Protein AF-A0A158L2B7-F1 (afdb_monomer)

Sequence (72 aa):
MKPPSADERPRSRPSPVMLNVLTALIGIVTLCAGIGWLVYTWIVDMEVPYFAIPLVICVPVIAAAAFRNFWD

Mean predicted aligned error: 8.56 Å

Radius of gyration: 19.29 Å; Cα contacts (8 Å, |Δi|>4): 36; chains: 1; bounding box: 55×25×46 Å

Nearest PDB structures (foldseek):
  8b6h-assembly1_EG  TM=4.592E-01  e=2.451E+00  Tetrahymena thermophila SB210
  6wqz-assembly1_C  TM=4.218E-01  e=5.047E+00  Homo sapiens
  8kbz-assembly1_A  TM=4.384E-01  e=8.168E+00  Homo sapiens

Secondary structure (DSSP, 8-state):
-PPPPS------PPPHHHHHHHHHHHHHHHHHHHHHHHHHHHHHT----TTHHHHHHHHHHHHHHHHHHHH-

Structure (mmCIF, N/CA/C/O backbone):
data_AF-A0A158L2B7-F1
#
_entry.id   AF-A0A158L2B7-F1
#
loop_
_atom_site.group_PDB
_atom_site.id
_atom_site.type_symbol
_atom_site.label_atom_id
_atom_site.label_alt_id
_atom_site.label_comp_id
_atom_site.label_asym_id
_atom_site.label_entity_id
_atom_site.label_seq_id
_atom_site.pdbx_PDB_ins_code
_atom_site.Cartn_x
_atom_site.Cartn_y
_atom_site.Cartn_z
_atom_site.occupancy
_atom_site.B_iso_or_equiv
_atom_site.auth_seq_id
_atom_site.auth_comp_id
_atom_site.auth_asym_id
_atom_site.auth_atom_id
_atom_site.pdbx_PDB_model_num
ATOM 1 N N . MET A 1 1 ? -42.609 -17.531 21.158 1.00 38.81 1 MET A N 1
ATOM 2 C CA . MET A 1 1 ? -41.452 -16.622 20.995 1.00 38.81 1 MET A CA 1
ATOM 3 C C . MET A 1 1 ? -40.246 -17.297 21.620 1.00 38.81 1 MET A C 1
ATOM 5 O O . MET A 1 1 ? -40.294 -17.594 22.805 1.00 38.81 1 MET A O 1
ATOM 9 N N . LYS A 1 2 ? -39.231 -17.645 20.825 1.00 44.28 2 LYS A N 1
ATOM 10 C CA . LYS A 1 2 ? -37.972 -18.195 21.344 1.00 44.28 2 LYS A CA 1
ATOM 11 C C . LYS A 1 2 ? -37.111 -17.003 21.787 1.00 44.28 2 LYS A C 1
ATOM 13 O O . LYS A 1 2 ? -37.014 -16.065 20.995 1.00 44.28 2 LYS A O 1
ATOM 18 N N . PRO A 1 3 ? -36.570 -16.970 23.017 1.00 57.53 3 PRO A N 1
ATOM 19 C CA . PRO A 1 3 ? -35.707 -15.869 23.427 1.00 57.53 3 PRO A CA 1
ATOM 20 C C . PRO A 1 3 ? -34.475 -15.835 22.509 1.00 57.53 3 PRO A C 1
ATOM 22 O O . PRO A 1 3 ? -34.024 -16.904 22.081 1.00 57.53 3 PRO A O 1
ATOM 25 N N . PRO A 1 4 ? -33.946 -14.649 22.165 1.00 56.56 4 PRO A N 1
ATOM 26 C CA . PRO A 1 4 ? -32.688 -14.573 21.440 1.00 56.56 4 PRO A CA 1
ATOM 27 C C . PRO A 1 4 ? -31.612 -15.218 22.321 1.00 56.56 4 PRO A C 1
ATOM 29 O O . PRO A 1 4 ? -31.460 -14.858 23.488 1.00 56.56 4 PRO A O 1
ATOM 32 N N . SER A 1 5 ? -30.933 -16.239 21.796 1.00 52.72 5 SER A N 1
ATOM 33 C CA . SER A 1 5 ? -29.818 -16.885 22.486 1.00 52.72 5 SER A CA 1
ATOM 34 C C . SER A 1 5 ? -28.765 -15.834 22.831 1.00 52.72 5 SER A C 1
ATOM 36 O O . SER A 1 5 ? -28.244 -15.166 21.943 1.00 52.72 5 SER A O 1
ATOM 38 N N . ALA A 1 6 ? -28.438 -15.720 24.116 1.00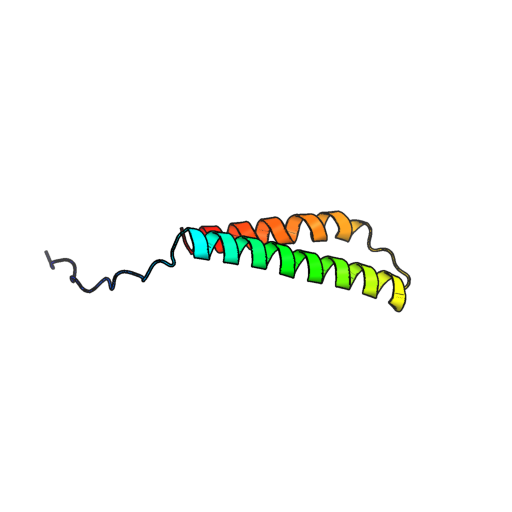 56.06 6 ALA A N 1
ATOM 39 C CA . ALA A 1 6 ? -27.412 -14.840 24.677 1.00 56.06 6 ALA A CA 1
ATOM 40 C C . ALA A 1 6 ? -25.970 -15.307 24.359 1.00 56.06 6 ALA A C 1
ATOM 42 O O . ALA A 1 6 ? -25.084 -15.214 25.200 1.00 56.06 6 ALA A O 1
ATOM 43 N N . ASP A 1 7 ? -25.750 -15.836 23.154 1.00 51.97 7 ASP A N 1
ATOM 44 C CA . ASP A 1 7 ? -24.489 -16.436 22.693 1.00 51.97 7 ASP A CA 1
ATOM 45 C C . ASP A 1 7 ? -23.902 -15.701 21.476 1.00 51.97 7 ASP A C 1
ATOM 47 O O . ASP A 1 7 ? -23.065 -16.229 20.740 1.00 51.97 7 ASP A O 1
ATOM 51 N N . GLU A 1 8 ? -24.291 -14.443 21.257 1.00 50.44 8 GLU A N 1
ATOM 52 C CA . GLU A 1 8 ? -23.480 -13.540 20.446 1.00 50.44 8 GLU A CA 1
ATOM 53 C C . GLU A 1 8 ? -22.238 -13.183 21.260 1.00 50.44 8 GLU A C 1
ATOM 55 O O . GLU A 1 8 ? -22.199 -12.203 22.005 1.00 50.44 8 GLU A O 1
ATOM 60 N N . ARG A 1 9 ? -21.215 -14.044 21.157 1.00 55.84 9 ARG A N 1
ATOM 61 C CA . ARG A 1 9 ? -19.866 -13.754 21.649 1.00 55.84 9 ARG A CA 1
ATOM 62 C C . ARG A 1 9 ? -19.544 -12.324 21.223 1.00 55.84 9 ARG A C 1
ATOM 64 O O . ARG A 1 9 ? -19.611 -12.064 20.018 1.00 55.84 9 ARG A O 1
ATOM 71 N N . PRO A 1 10 ? -19.206 -11.406 22.147 1.00 55.50 10 PRO A N 1
ATOM 72 C CA . PRO A 1 10 ? -18.849 -10.054 21.764 1.00 55.50 10 PRO A CA 1
ATOM 73 C C . PRO A 1 10 ? -17.673 -10.189 20.808 1.00 55.50 10 PRO A C 1
ATOM 75 O O . PRO A 1 10 ? -16.592 -10.631 21.197 1.00 55.50 10 PRO A O 1
ATOM 78 N N . ARG A 1 11 ? -17.919 -9.927 19.521 1.00 61.59 11 ARG A N 1
ATOM 79 C CA . ARG A 1 11 ? -16.897 -9.970 18.481 1.00 61.59 11 ARG A CA 1
ATOM 80 C C . ARG A 1 11 ? -15.824 -9.019 18.966 1.00 61.59 11 ARG A C 1
ATOM 82 O O . ARG A 1 11 ? -16.088 -7.826 19.056 1.00 61.59 11 ARG A O 1
ATOM 89 N N . SER A 1 12 ? -14.699 -9.577 19.414 1.00 64.81 12 SER A N 1
ATOM 90 C CA . SER A 1 12 ? -13.676 -8.853 20.159 1.00 64.81 12 SER A CA 1
ATOM 91 C C . SER A 1 12 ? -13.150 -7.753 19.248 1.00 64.81 12 SER A C 1
ATOM 93 O O . SER A 1 12 ? -12.328 -8.015 18.371 1.00 64.81 12 SER A O 1
ATOM 95 N N . ARG A 1 13 ? -13.729 -6.552 19.360 1.00 67.38 13 ARG A N 1
ATOM 96 C CA . ARG A 1 13 ? -13.440 -5.456 18.443 1.00 67.38 13 ARG A CA 1
ATOM 97 C C . ARG A 1 13 ? -12.029 -4.978 18.769 1.00 67.38 13 ARG A C 1
ATOM 99 O O . ARG A 1 13 ? -11.782 -4.579 19.910 1.00 67.38 13 ARG A O 1
ATOM 106 N N . PRO A 1 14 ? -11.085 -5.052 17.821 1.00 78.12 14 PRO A N 1
ATOM 107 C CA . PRO A 1 14 ? -9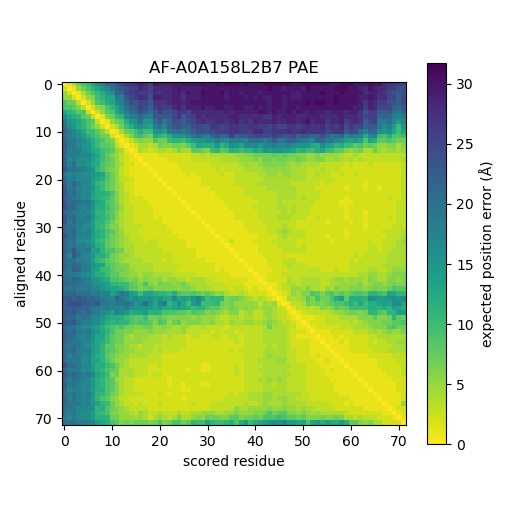.773 -4.464 18.024 1.00 78.12 14 PRO A CA 1
ATOM 108 C C . PRO A 1 14 ? -9.913 -2.965 18.324 1.00 78.12 14 PRO A C 1
ATOM 110 O O . PRO A 1 14 ? -10.821 -2.298 17.829 1.00 78.12 14 PRO A O 1
ATOM 113 N N . SER A 1 15 ? -9.019 -2.443 19.168 1.00 87.62 15 SER A N 1
ATOM 114 C CA . SER A 1 15 ? -9.039 -1.034 19.578 1.00 87.62 15 SER A CA 1
ATOM 115 C C . SER A 1 15 ? -9.026 -0.097 18.357 1.00 87.62 15 SER A C 1
ATOM 117 O O . SER A 1 15 ? -8.315 -0.388 17.389 1.00 87.62 15 SER A O 1
ATOM 119 N N . PRO A 1 16 ? -9.726 1.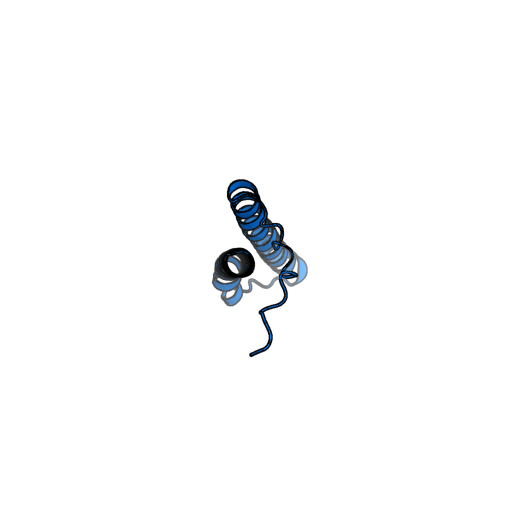056 18.396 1.00 88.69 16 PRO A N 1
ATOM 120 C CA . PRO A 1 16 ? -9.728 2.032 17.304 1.00 88.69 16 PRO A CA 1
ATOM 121 C C . PRO A 1 16 ? -8.323 2.463 16.870 1.00 88.69 16 PRO A C 1
ATOM 123 O O . PRO A 1 16 ? -8.071 2.648 15.681 1.00 88.69 16 PRO A O 1
ATOM 126 N N . VAL A 1 17 ? -7.389 2.566 17.822 1.00 91.50 17 VAL A N 1
ATOM 127 C CA . VAL A 1 17 ? -5.983 2.897 17.543 1.00 91.50 17 VAL A CA 1
ATOM 128 C C . VAL A 1 17 ? -5.327 1.794 16.718 1.00 91.50 17 VAL A C 1
ATOM 130 O O . VAL A 1 17 ? -4.689 2.078 15.708 1.00 91.50 17 VAL A O 1
ATOM 133 N N . MET A 1 18 ? -5.532 0.533 17.104 1.00 92.56 18 MET A N 1
ATOM 134 C CA . MET A 1 18 ? -4.975 -0.614 16.387 1.00 92.56 18 MET A CA 1
ATOM 135 C C . MET A 1 18 ? -5.546 -0.717 14.971 1.00 92.56 18 MET A C 1
ATOM 137 O O . MET A 1 18 ? -4.795 -0.933 14.025 1.00 92.56 18 MET A O 1
ATOM 141 N N . LEU A 1 19 ? -6.853 -0.496 14.807 1.00 92.94 19 LEU A N 1
ATOM 142 C CA . LEU A 1 19 ? -7.497 -0.484 13.494 1.00 92.94 19 LEU A CA 1
ATOM 143 C C . LEU A 1 19 ? -6.978 0.637 12.596 1.00 92.94 19 LEU A C 1
ATOM 145 O O . LEU A 1 19 ? -6.725 0.392 11.420 1.00 92.94 19 LEU A O 1
ATOM 149 N N . ASN A 1 20 ? -6.770 1.840 13.132 1.00 93.62 20 ASN A N 1
ATOM 150 C CA . ASN A 1 20 ? -6.218 2.956 12.363 1.00 93.62 20 ASN A CA 1
ATOM 151 C C . ASN A 1 20 ? -4.778 2.672 11.910 1.00 93.62 20 ASN A C 1
ATOM 153 O O . ASN A 1 20 ? -4.452 2.900 10.747 1.00 93.62 20 ASN A O 1
ATOM 157 N N . VAL A 1 21 ? -3.939 2.122 12.795 1.00 95.94 21 VAL A N 1
ATOM 158 C CA . VAL A 1 21 ? -2.558 1.742 12.458 1.00 95.94 21 VAL A CA 1
ATOM 159 C C . VAL A 1 21 ? -2.539 0.643 11.396 1.00 95.94 21 VAL A C 1
ATOM 161 O O . VAL A 1 21 ? -1.840 0.781 10.397 1.00 95.94 21 VAL A O 1
ATOM 164 N N . LEU A 1 22 ? -3.336 -0.417 11.560 1.00 95.56 22 LEU A N 1
ATOM 165 C CA . LEU A 1 22 ? -3.435 -1.499 10.573 1.00 95.56 22 LEU A CA 1
ATOM 166 C C . LEU A 1 22 ? -3.937 -0.995 9.218 1.00 95.56 22 LEU A C 1
ATOM 168 O O . LEU A 1 22 ? -3.393 -1.367 8.184 1.00 95.56 22 LEU A O 1
ATOM 172 N N . THR A 1 23 ? -4.929 -0.107 9.221 1.00 95.75 23 THR A N 1
ATOM 173 C CA . THR A 1 23 ? -5.464 0.508 7.999 1.00 95.75 23 THR A CA 1
ATOM 174 C C . THR A 1 23 ? -4.392 1.313 7.267 1.00 95.75 23 THR A C 1
ATOM 176 O O . THR A 1 23 ? -4.225 1.163 6.057 1.00 95.75 23 THR A O 1
ATOM 179 N N . ALA A 1 24 ? -3.627 2.132 7.996 1.00 96.06 24 ALA A N 1
ATOM 180 C CA . ALA A 1 24 ? -2.520 2.893 7.426 1.00 96.06 24 ALA A CA 1
ATOM 181 C C . ALA A 1 24 ? -1.419 1.971 6.879 1.00 96.06 24 ALA A C 1
ATOM 183 O O . ALA A 1 24 ? -0.932 2.190 5.772 1.00 96.06 24 ALA A O 1
ATOM 184 N N . LEU A 1 25 ? -1.067 0.912 7.615 1.00 97.56 25 LEU A N 1
ATOM 185 C CA . LEU A 1 25 ? -0.082 -0.077 7.176 1.00 97.56 25 LEU A CA 1
ATOM 186 C C . LEU A 1 25 ? -0.510 -0.780 5.890 1.00 97.56 25 LEU A C 1
ATOM 188 O O . LEU A 1 25 ? 0.314 -0.934 4.996 1.00 97.56 25 LEU A O 1
ATOM 192 N N . ILE A 1 26 ? -1.782 -1.160 5.764 1.00 96.88 26 ILE A N 1
ATOM 193 C CA . ILE A 1 26 ? -2.308 -1.771 4.537 1.00 96.88 26 ILE A CA 1
ATOM 194 C C . ILE A 1 26 ? -2.150 -0.811 3.362 1.00 96.88 26 ILE A C 1
ATOM 196 O O . ILE A 1 26 ? -1.584 -1.199 2.345 1.00 96.88 26 ILE A O 1
ATOM 200 N N . GLY A 1 27 ? -2.554 0.452 3.523 1.00 96.75 27 GLY A N 1
ATOM 201 C CA . GLY A 1 27 ? -2.357 1.467 2.489 1.00 96.75 27 GLY A CA 1
ATOM 202 C C . GLY A 1 27 ? -0.884 1.607 2.084 1.00 96.75 27 GLY A C 1
ATOM 203 O O . GLY A 1 27 ? -0.560 1.565 0.899 1.00 96.75 27 GLY A O 1
ATOM 204 N N . ILE A 1 28 ? 0.026 1.704 3.055 1.00 97.50 28 ILE A N 1
ATOM 205 C CA . ILE A 1 28 ? 1.467 1.843 2.791 1.00 97.50 28 ILE A CA 1
ATOM 206 C C . ILE A 1 28 ? 2.017 0.612 2.065 1.00 97.50 28 ILE A C 1
ATOM 208 O O . ILE A 1 28 ? 2.688 0.757 1.047 1.00 97.50 28 ILE A O 1
ATOM 212 N N . VAL A 1 29 ? 1.715 -0.597 2.543 1.00 97.88 29 VAL A N 1
ATOM 213 C CA . VAL A 1 29 ? 2.207 -1.844 1.941 1.00 97.88 29 VAL A CA 1
ATOM 214 C C . VAL A 1 29 ? 1.697 -1.993 0.509 1.00 97.88 29 VAL A C 1
ATOM 216 O O . VAL A 1 29 ? 2.480 -2.308 -0.387 1.00 97.88 29 VAL A O 1
ATOM 219 N N . THR A 1 30 ? 0.413 -1.725 0.265 1.00 97.50 30 THR A N 1
ATOM 220 C CA . THR A 1 30 ? -0.169 -1.784 -1.081 1.00 97.50 30 THR A CA 1
ATOM 221 C C . THR A 1 30 ? 0.457 -0.748 -2.014 1.00 97.50 30 THR A C 1
ATOM 223 O O . THR A 1 30 ? 0.762 -1.070 -3.162 1.00 97.50 30 THR A O 1
ATOM 226 N N . LEU A 1 31 ? 0.710 0.472 -1.528 1.00 96.38 31 LEU A N 1
ATOM 227 C CA . LEU A 1 31 ? 1.379 1.509 -2.312 1.00 96.38 31 LEU A CA 1
ATOM 228 C C . LEU A 1 31 ? 2.821 1.111 -2.646 1.00 96.38 31 LEU A C 1
ATOM 230 O O . LEU A 1 31 ? 3.228 1.208 -3.801 1.00 96.38 31 LEU A O 1
ATOM 234 N N . CYS A 1 32 ? 3.583 0.616 -1.669 1.00 97.62 32 CYS A N 1
ATOM 235 C CA . CYS A 1 32 ? 4.949 0.143 -1.882 1.00 97.62 32 CYS A CA 1
ATOM 236 C C . CYS A 1 32 ? 5.005 -1.010 -2.890 1.00 97.62 32 CYS A C 1
ATOM 238 O O . CYS A 1 32 ? 5.889 -1.017 -3.744 1.00 97.62 32 CYS A O 1
ATOM 240 N N . ALA A 1 33 ? 4.054 -1.945 -2.834 1.00 97.31 33 ALA A N 1
ATOM 241 C CA . ALA A 1 33 ? 3.950 -3.024 -3.811 1.00 97.31 33 ALA A CA 1
ATOM 242 C C . ALA A 1 33 ? 3.680 -2.485 -5.226 1.00 97.31 33 ALA A C 1
ATOM 244 O O . ALA A 1 33 ? 4.349 -2.893 -6.173 1.00 97.31 33 ALA A O 1
ATOM 245 N N . GLY A 1 34 ? 2.756 -1.529 -5.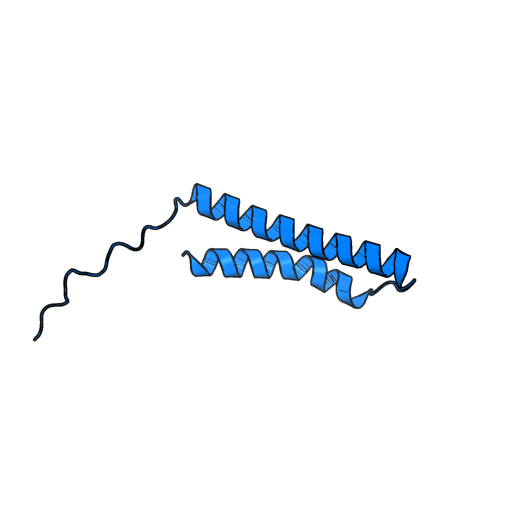369 1.00 95.06 34 GLY A N 1
ATOM 246 C CA . GLY A 1 34 ? 2.453 -0.903 -6.657 1.00 95.06 34 GLY A CA 1
ATOM 247 C C . GLY A 1 34 ? 3.621 -0.092 -7.227 1.00 95.06 34 GLY A C 1
ATOM 248 O O . GLY A 1 34 ? 3.937 -0.222 -8.406 1.00 95.06 34 GLY A O 1
ATOM 249 N N . ILE A 1 35 ? 4.315 0.694 -6.397 1.00 95.25 35 ILE A N 1
ATOM 250 C CA . ILE A 1 35 ? 5.523 1.431 -6.803 1.00 95.25 35 ILE A CA 1
ATOM 251 C C . ILE A 1 35 ? 6.636 0.457 -7.199 1.00 95.25 35 ILE A C 1
ATOM 253 O O . ILE A 1 35 ? 7.265 0.640 -8.238 1.00 95.25 35 ILE A O 1
ATOM 257 N N . GLY A 1 36 ? 6.867 -0.589 -6.402 1.00 95.31 36 GLY A N 1
ATOM 258 C CA . GLY A 1 36 ? 7.860 -1.617 -6.707 1.00 95.31 36 GLY A CA 1
ATOM 259 C C . GLY A 1 36 ? 7.580 -2.306 -8.041 1.00 95.31 36 GLY A C 1
ATOM 260 O O . GLY A 1 36 ? 8.501 -2.498 -8.831 1.00 95.31 36 GLY A O 1
ATOM 261 N N . TRP A 1 37 ? 6.310 -2.601 -8.328 1.00 94.62 37 TRP A N 1
ATOM 262 C CA . TRP A 1 37 ? 5.890 -3.139 -9.618 1.00 94.62 37 TRP A CA 1
ATOM 263 C C . TRP A 1 37 ? 6.149 -2.159 -10.771 1.00 94.62 37 TRP A C 1
ATOM 265 O O . TRP A 1 37 ? 6.754 -2.558 -11.759 1.00 94.62 37 TRP A O 1
ATOM 275 N N . LEU A 1 38 ? 5.807 -0.870 -10.629 1.00 92.38 38 LEU A N 1
ATOM 276 C CA . LEU A 1 38 ? 6.101 0.141 -11.659 1.00 92.38 38 LEU A CA 1
ATOM 277 C C . LEU A 1 38 ? 7.600 0.246 -11.964 1.00 92.38 38 LEU A C 1
ATOM 279 O O . LEU A 1 38 ? 7.989 0.324 -13.127 1.00 92.38 38 LEU A O 1
ATOM 283 N N . VAL A 1 39 ? 8.442 0.239 -10.926 1.00 92.25 39 VAL A N 1
ATOM 284 C CA . VAL A 1 39 ? 9.903 0.280 -11.080 1.00 92.25 39 VAL A CA 1
ATOM 285 C C . VAL A 1 39 ? 10.414 -0.990 -11.757 1.00 92.25 39 VAL A C 1
ATOM 287 O O . VAL A 1 39 ? 11.261 -0.907 -12.642 1.00 92.25 39 VAL A O 1
ATOM 290 N N . TYR A 1 40 ? 9.891 -2.157 -11.373 1.00 92.62 40 TYR A N 1
ATOM 291 C CA . TYR A 1 40 ? 10.254 -3.429 -11.990 1.00 92.62 40 TYR A CA 1
ATOM 292 C C . TYR A 1 40 ? 9.907 -3.449 -13.482 1.00 92.62 40 TYR A C 1
ATOM 294 O O . TYR A 1 40 ? 10.786 -3.728 -14.291 1.00 92.62 40 TYR A O 1
ATOM 302 N N . THR A 1 41 ? 8.674 -3.092 -13.851 1.00 91.44 41 THR A N 1
ATOM 303 C CA . THR A 1 41 ? 8.223 -3.051 -15.251 1.00 91.44 41 THR A CA 1
ATOM 304 C C . THR A 1 41 ? 9.040 -2.059 -16.070 1.00 91.44 41 THR A C 1
ATOM 306 O O . THR A 1 41 ? 9.459 -2.372 -17.181 1.00 91.44 41 THR A O 1
ATOM 309 N N . TRP A 1 42 ? 9.369 -0.896 -15.502 1.00 88.50 42 TRP A N 1
ATOM 310 C CA . TRP A 1 42 ? 10.219 0.071 -16.191 1.00 88.50 42 TRP A CA 1
ATOM 311 C C . TRP A 1 42 ? 11.622 -0.477 -16.498 1.00 88.50 42 TRP A C 1
ATOM 313 O O . TRP A 1 42 ? 12.165 -0.208 -17.568 1.00 88.50 42 TRP A O 1
ATOM 323 N N . ILE A 1 43 ? 12.208 -1.251 -15.580 1.00 91.06 43 ILE A N 1
ATOM 324 C CA . ILE A 1 43 ? 13.564 -1.800 -15.730 1.00 91.06 43 ILE A CA 1
ATOM 325 C C . ILE A 1 43 ? 13.582 -3.062 -16.603 1.00 91.06 43 ILE A C 1
ATOM 327 O O . ILE A 1 43 ? 14.489 -3.221 -17.416 1.00 91.06 43 ILE A O 1
ATOM 331 N N . VAL A 1 44 ? 12.631 -3.976 -16.403 1.00 91.00 44 VAL A N 1
ATOM 332 C CA . VAL A 1 44 ? 12.642 -5.318 -17.008 1.00 91.00 44 VAL A CA 1
ATOM 333 C C . VAL A 1 44 ? 11.895 -5.346 -18.331 1.00 91.00 44 VAL A C 1
ATOM 335 O O . VAL A 1 44 ? 12.419 -5.873 -19.310 1.00 91.00 44 VAL A O 1
ATOM 338 N N . ASP A 1 45 ? 10.706 -4.749 -18.372 1.00 88.00 45 ASP A N 1
ATOM 339 C CA . ASP A 1 45 ? 9.853 -4.763 -19.560 1.00 88.00 45 ASP A CA 1
ATOM 340 C C . ASP A 1 45 ? 10.159 -3.572 -20.491 1.00 88.00 45 ASP A C 1
ATOM 342 O O . ASP A 1 45 ? 9.706 -3.547 -21.631 1.00 88.00 45 ASP A O 1
ATOM 346 N N . MET A 1 46 ? 10.965 -2.596 -20.036 1.00 84.88 46 MET A N 1
ATOM 347 C CA . MET A 1 46 ? 11.283 -1.336 -20.740 1.00 84.88 46 MET A CA 1
ATOM 348 C C . MET A 1 46 ? 10.040 -0.539 -21.169 1.00 84.88 46 MET A C 1
ATOM 350 O O . MET A 1 46 ? 10.106 0.338 -22.033 1.00 84.88 46 MET A O 1
ATOM 354 N N . GLU A 1 47 ? 8.905 -0.809 -20.532 1.00 81.31 47 GLU A N 1
ATOM 355 C CA . GLU A 1 47 ? 7.635 -0.148 -20.777 1.00 81.31 47 GLU A CA 1
ATOM 356 C C . GLU A 1 47 ? 7.265 0.713 -19.572 1.00 81.31 47 GLU A C 1
ATOM 358 O O . GLU A 1 47 ? 7.447 0.333 -18.415 1.00 81.31 47 GLU A O 1
ATOM 363 N N . VAL A 1 48 ? 6.722 1.901 -19.840 1.00 78.62 48 VAL A N 1
ATOM 364 C CA . VAL A 1 48 ? 6.123 2.735 -18.795 1.00 78.62 48 VAL A CA 1
ATOM 365 C C . VAL A 1 48 ? 4.608 2.554 -18.871 1.00 78.62 48 VAL A C 1
ATOM 367 O O . VAL A 1 48 ? 3.975 3.106 -19.776 1.00 78.62 48 VAL A O 1
ATOM 370 N N . PRO A 1 49 ? 3.983 1.811 -17.939 1.00 84.25 49 PRO A N 1
ATOM 371 C CA . PRO A 1 49 ? 2.541 1.600 -17.944 1.00 84.25 49 PRO A CA 1
ATOM 372 C C . PRO A 1 49 ? 1.819 2.845 -17.405 1.00 84.25 49 PRO A C 1
ATOM 374 O O . PRO A 1 49 ? 1.311 2.861 -16.284 1.00 84.25 49 PRO A O 1
ATOM 377 N N . TYR A 1 50 ? 1.748 3.911 -18.208 1.00 85.31 50 TYR A N 1
ATOM 378 C CA . TYR A 1 50 ? 1.168 5.205 -17.815 1.00 8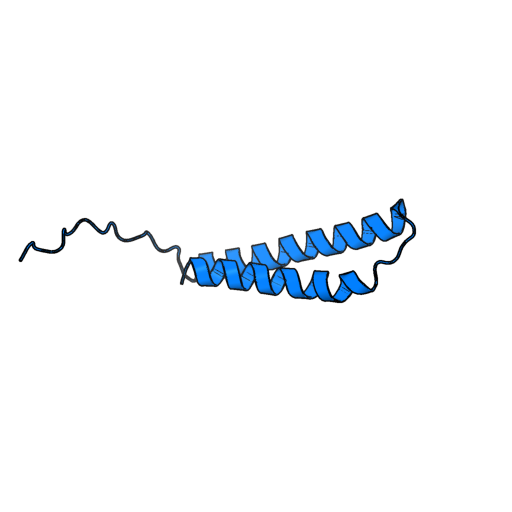5.31 50 TYR A CA 1
ATOM 379 C C . TYR A 1 50 ? -0.260 5.092 -17.264 1.00 85.31 50 TYR A C 1
ATOM 381 O O . TYR A 1 50 ? -0.614 5.773 -16.303 1.00 85.31 50 TYR A O 1
ATOM 389 N N . PHE A 1 51 ? -1.068 4.193 -17.829 1.00 87.12 51 PHE A N 1
ATOM 390 C CA . PHE A 1 51 ? -2.436 3.944 -17.371 1.00 87.12 51 PHE A CA 1
ATOM 391 C C . PHE A 1 51 ? -2.502 3.334 -15.961 1.00 87.12 51 PHE A C 1
ATOM 393 O O . PHE A 1 51 ? -3.485 3.521 -15.247 1.00 87.12 51 PHE A O 1
ATOM 400 N N . ALA A 1 52 ? -1.455 2.630 -15.530 1.00 87.06 52 ALA A N 1
ATOM 401 C CA . ALA A 1 52 ? -1.403 2.024 -14.208 1.00 87.06 52 ALA A CA 1
ATOM 402 C C . ALA A 1 52 ? -1.016 3.024 -13.107 1.00 87.06 52 ALA A C 1
ATOM 404 O O . ALA A 1 52 ? -1.241 2.737 -11.936 1.00 87.06 52 ALA A O 1
ATOM 405 N N . ILE A 1 53 ? -0.491 4.209 -13.446 1.00 89.50 53 ILE A N 1
ATOM 406 C CA . ILE A 1 53 ? -0.071 5.207 -12.450 1.00 89.50 53 ILE A CA 1
ATOM 407 C C . ILE A 1 53 ? -1.256 5.660 -11.575 1.00 89.50 53 ILE A C 1
ATOM 409 O O . ILE A 1 53 ? -1.147 5.548 -10.353 1.00 89.50 53 ILE A O 1
ATOM 413 N N . PRO A 1 54 ? -2.414 6.088 -12.126 1.00 92.38 54 PRO A N 1
ATOM 414 C CA . PRO A 1 54 ? -3.587 6.386 -11.303 1.00 92.38 54 PRO A CA 1
ATOM 415 C C . PRO A 1 54 ? -4.042 5.185 -10.468 1.00 92.38 54 PRO A C 1
ATOM 417 O O . PRO A 1 54 ? -4.393 5.336 -9.300 1.00 92.38 54 PRO A O 1
ATOM 420 N N . LEU A 1 55 ? -3.989 3.980 -11.041 1.00 92.31 55 LEU A N 1
ATOM 421 C CA . LEU A 1 55 ? -4.405 2.751 -10.368 1.00 92.31 55 LEU A CA 1
ATOM 422 C C . LEU A 1 55 ? -3.533 2.457 -9.139 1.00 92.31 55 LEU A C 1
ATOM 424 O O . LEU A 1 55 ? -4.069 2.180 -8.068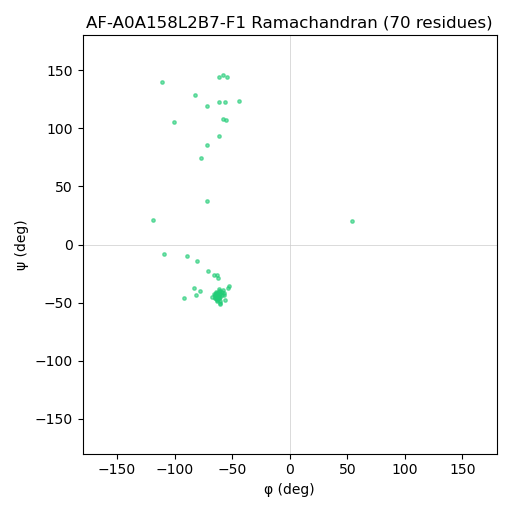 1.00 92.31 55 LEU A O 1
ATOM 428 N N . VAL A 1 56 ? -2.211 2.599 -9.252 1.00 93.25 56 VAL A N 1
ATOM 429 C CA . VAL A 1 56 ? -1.258 2.407 -8.146 1.00 93.25 56 VAL A CA 1
ATOM 430 C C . VAL A 1 56 ? -1.490 3.397 -7.002 1.00 93.25 56 VAL A C 1
ATOM 432 O O . VAL A 1 56 ? -1.242 3.056 -5.849 1.00 93.25 56 VAL A O 1
ATOM 435 N N . ILE A 1 57 ? -2.019 4.590 -7.285 1.00 93.44 57 ILE A N 1
ATOM 436 C CA . ILE A 1 57 ? -2.371 5.579 -6.257 1.00 93.44 57 ILE A CA 1
ATOM 437 C C . ILE A 1 57 ? -3.755 5.306 -5.644 1.00 93.44 57 ILE A C 1
ATOM 439 O O . ILE A 1 57 ? -3.938 5.469 -4.438 1.00 93.44 57 ILE A O 1
ATOM 443 N N . CYS A 1 58 ? -4.734 4.867 -6.438 1.00 95.69 58 CYS A N 1
ATOM 444 C CA . CYS A 1 58 ? -6.104 4.639 -5.969 1.00 95.69 58 CYS A CA 1
ATOM 445 C C . CYS A 1 58 ? -6.279 3.325 -5.194 1.00 95.69 58 CYS A C 1
ATOM 447 O O . CYS A 1 58 ? -6.992 3.293 -4.189 1.00 95.69 58 CYS A O 1
ATOM 449 N N . VAL A 1 59 ? -5.639 2.239 -5.634 1.00 95.75 59 VAL A N 1
ATOM 450 C CA . VAL A 1 59 ? -5.779 0.903 -5.027 1.00 95.75 59 VAL A CA 1
ATOM 451 C C . VAL A 1 59 ? -5.426 0.883 -3.529 1.00 95.75 59 VAL A C 1
ATOM 453 O O . VAL A 1 59 ? -6.207 0.313 -2.768 1.00 95.75 59 VAL A O 1
ATOM 456 N N . PRO A 1 60 ? -4.349 1.538 -3.052 1.00 95.88 60 PRO A N 1
ATOM 457 C CA . PRO A 1 60 ? -4.045 1.650 -1.624 1.00 95.88 60 PRO A CA 1
ATOM 458 C C . PRO A 1 60 ? -5.168 2.277 -0.798 1.00 95.88 60 PRO A C 1
ATOM 460 O O . PRO A 1 60 ? -5.479 1.798 0.292 1.00 95.88 60 PRO A O 1
ATOM 463 N N . VAL A 1 61 ? -5.798 3.331 -1.325 1.00 94.94 61 VAL A N 1
ATOM 464 C CA . VAL A 1 61 ? -6.890 4.042 -0.646 1.00 94.94 61 VAL A CA 1
ATOM 465 C C . VAL A 1 61 ? -8.117 3.142 -0.542 1.00 94.94 61 VAL A C 1
ATOM 467 O O . VAL A 1 61 ? -8.712 3.031 0.528 1.00 94.94 61 VAL A O 1
ATOM 470 N N . ILE A 1 62 ? -8.464 2.455 -1.633 1.00 95.44 62 ILE A N 1
ATOM 471 C CA . ILE A 1 62 ? -9.593 1.518 -1.671 1.00 95.44 62 ILE A CA 1
ATOM 472 C C . ILE A 1 62 ? -9.339 0.337 -0.729 1.00 95.44 62 ILE A C 1
ATOM 474 O O . ILE A 1 62 ? -10.225 -0.023 0.040 1.00 95.44 62 ILE A O 1
ATOM 478 N N . ALA A 1 63 ? -8.134 -0.240 -0.742 1.00 95.88 63 ALA A N 1
ATOM 479 C CA . ALA A 1 63 ? -7.761 -1.353 0.128 1.00 95.88 63 ALA A CA 1
ATOM 480 C C . ALA A 1 63 ? -7.828 -0.963 1.613 1.00 95.88 63 ALA A C 1
ATOM 482 O O . ALA A 1 63 ? -8.400 -1.697 2.421 1.00 95.88 63 ALA A O 1
ATOM 483 N N . ALA A 1 64 ? -7.307 0.215 1.967 1.00 94.94 64 ALA A N 1
ATOM 484 C CA . ALA A 1 64 ? -7.382 0.748 3.322 1.00 94.94 64 ALA A CA 1
ATOM 485 C C . ALA A 1 64 ? -8.839 1.000 3.755 1.00 94.94 64 ALA A C 1
ATOM 487 O O . ALA A 1 64 ? -9.250 0.561 4.830 1.00 94.94 64 ALA A O 1
ATOM 488 N N . ALA A 1 65 ? -9.648 1.644 2.909 1.00 94.62 65 ALA A N 1
ATOM 489 C CA . ALA A 1 65 ? -11.055 1.907 3.203 1.00 94.62 65 ALA A CA 1
ATOM 490 C C . ALA A 1 65 ? -11.871 0.612 3.347 1.00 94.62 65 ALA A C 1
ATOM 492 O O . ALA A 1 65 ? -12.640 0.466 4.295 1.00 94.62 65 ALA A O 1
ATOM 493 N N . ALA A 1 66 ? -11.665 -0.356 2.450 1.00 95.06 66 ALA A N 1
ATOM 494 C CA . ALA A 1 66 ? -12.321 -1.658 2.504 1.00 95.06 66 ALA A CA 1
ATOM 495 C C . ALA A 1 66 ? -11.953 -2.424 3.781 1.00 95.06 66 ALA A C 1
ATOM 497 O O . ALA A 1 66 ? -12.834 -2.976 4.439 1.00 95.06 66 ALA A O 1
ATOM 498 N N . PHE A 1 67 ? -10.675 -2.410 4.173 1.00 93.81 67 PHE A N 1
ATOM 499 C CA . PHE A 1 67 ? -10.246 -3.001 5.436 1.00 93.81 67 PHE A CA 1
ATOM 500 C C . PHE A 1 67 ? -10.908 -2.312 6.630 1.00 93.81 67 PHE A C 1
ATOM 502 O O . PHE A 1 67 ? -11.434 -2.998 7.503 1.00 93.81 67 PHE A O 1
ATOM 509 N N . ARG A 1 68 ? -10.937 -0.972 6.671 1.00 91.06 68 ARG A N 1
ATOM 510 C CA . ARG A 1 68 ? -11.558 -0.242 7.785 1.00 91.06 68 ARG A CA 1
ATOM 511 C C . ARG A 1 68 ? -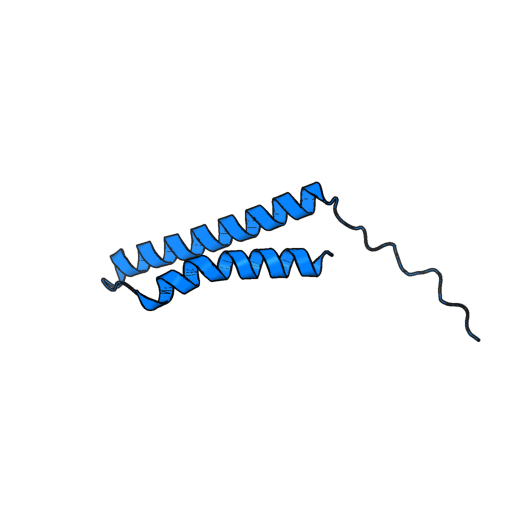13.046 -0.564 7.910 1.00 91.06 68 ARG A C 1
ATOM 513 O O . ARG A 1 68 ? -13.481 -0.878 9.012 1.00 91.06 68 ARG A O 1
ATOM 520 N N . ASN A 1 69 ? -13.771 -0.568 6.790 1.00 91.12 69 ASN A N 1
ATOM 521 C CA . ASN A 1 69 ? -15.203 -0.877 6.728 1.00 91.12 69 ASN A CA 1
ATOM 522 C C . ASN A 1 69 ? -15.534 -2.314 7.152 1.00 91.12 69 ASN A C 1
ATOM 524 O O . ASN A 1 69 ? -16.642 -2.579 7.597 1.00 91.12 69 ASN A O 1
ATOM 528 N N . PHE A 1 70 ? -14.601 -3.258 7.019 1.00 88.75 70 PHE A N 1
ATOM 529 C CA . PHE A 1 70 ? -14.814 -4.633 7.476 1.00 88.75 70 PHE A CA 1
ATOM 530 C C . PHE A 1 70 ? -14.823 -4.763 9.012 1.00 88.75 70 PHE A C 1
ATOM 532 O O . PHE A 1 70 ? -15.356 -5.734 9.562 1.00 88.75 70 PHE A O 1
ATOM 539 N N . TRP A 1 71 ? -14.206 -3.800 9.700 1.00 82.62 71 TRP A N 1
ATOM 540 C CA . TRP A 1 71 ? -14.046 -3.779 11.154 1.00 82.62 71 TRP A CA 1
ATOM 541 C C . TRP A 1 71 ? -14.889 -2.714 11.870 1.00 82.62 71 TRP A C 1
ATOM 543 O O . TRP A 1 71 ? -14.913 -2.724 13.105 1.00 82.62 71 TRP A O 1
ATOM 553 N N . ASP A 1 72 ? -15.543 -1.821 11.126 1.00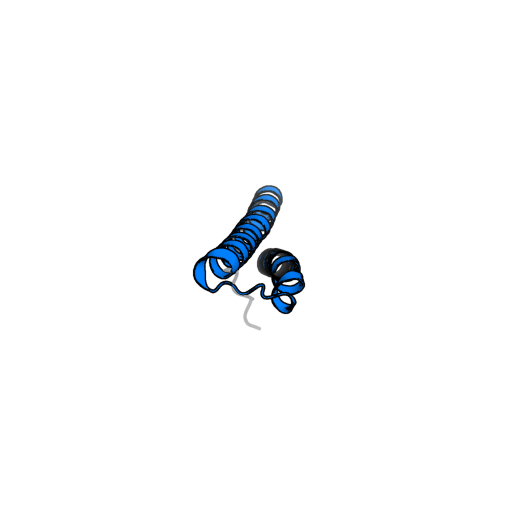 75.31 72 ASP A N 1
ATOM 554 C CA . ASP A 1 72 ? -16.555 -0.881 11.637 1.00 75.31 72 ASP A CA 1
ATOM 555 C C . ASP A 1 72 ? -17.860 -1.622 12.002 1.00 75.31 72 ASP A C 1
ATOM 557 O O . ASP A 1 72 ? -18.384 -1.421 13.135 1.00 75.31 72 ASP A O 1
#

pLDDT: mean 85.21, std 15.32, range [38.81, 97.88]

Solvent-accessible surface area (backbone atoms only — not comparable to full-atom values): 4247 Å² total; per-residue (Å²): 135,81,79,81,74,93,71,75,68,77,74,82,72,74,52,71,68,58,50,52,51,52,28,50,49,47,22,51,53,46,32,51,53,39,51,51,47,54,54,47,37,42,70,75,70,69,43,79,67,68,81,48,53,64,48,40,62,48,50,16,54,52,53,18,51,54,55,47,64,75,73,110

Foldseek 3Di:
DDPPPPPPPPPPQPDPVVLVVVLVVQLVVLL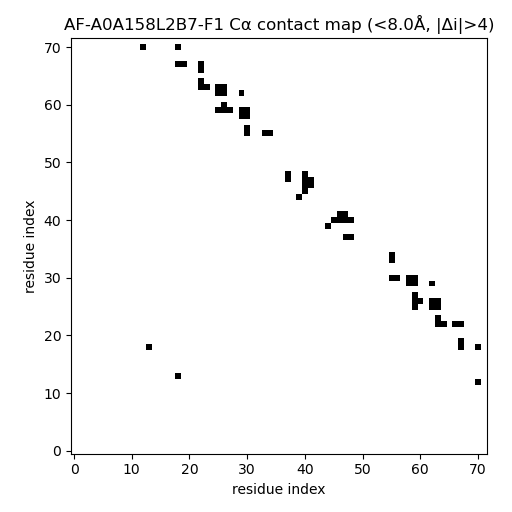VVLVVVQVCCCVPVVDRPPVCPVVSNVVSVVRSVVSSVVRD

Organism: NCBI:txid326476